Protein AF-W2SSI7-F1 (afdb_monomer_lite)

Organism: Necator americanus (NCBI:txid51031)

Structure (mmCIF, N/CA/C/O backbone):
data_AF-W2SSI7-F1
#
_entry.id   AF-W2SSI7-F1
#
loop_
_atom_site.group_PDB
_atom_site.id
_atom_site.type_symbol
_atom_site.label_atom_id
_atom_site.label_alt_id
_atom_site.label_comp_id
_atom_site.label_asym_id
_atom_site.label_entity_id
_atom_site.label_seq_id
_atom_site.pdbx_PDB_ins_code
_atom_site.Cartn_x
_atom_site.Cartn_y
_atom_site.Cartn_z
_atom_site.occupancy
_atom_site.B_iso_or_equiv
_atom_site.auth_seq_id
_atom_site.auth_comp_id
_atom_site.auth_asym_id
_atom_site.auth_atom_id
_atom_site.pdbx_PDB_model_num
ATOM 1 N N . MET A 1 1 ? -31.016 41.562 23.787 1.00 38.06 1 MET A N 1
ATOM 2 C CA . MET A 1 1 ? -29.545 41.643 23.675 1.00 38.06 1 MET A CA 1
ATOM 3 C C . MET A 1 1 ? -29.120 40.517 22.747 1.00 38.06 1 MET A C 1
ATOM 5 O O . MET A 1 1 ? -29.091 39.372 23.168 1.00 38.06 1 MET A O 1
ATOM 9 N N . ALA A 1 2 ? -28.983 40.813 21.453 1.00 40.88 2 ALA A N 1
ATOM 10 C CA . ALA A 1 2 ? -28.640 39.816 20.441 1.00 40.88 2 ALA A CA 1
ATOM 11 C C . ALA A 1 2 ? -27.138 39.521 20.522 1.00 40.88 2 ALA A C 1
ATOM 13 O O . ALA A 1 2 ? -26.339 40.454 20.537 1.00 40.88 2 ALA A O 1
ATOM 14 N N . HIS A 1 3 ? -26.779 38.242 20.627 1.00 42.47 3 HIS A N 1
ATOM 15 C CA . HIS A 1 3 ? -25.401 37.769 20.728 1.00 42.47 3 HIS A CA 1
ATOM 16 C C . HIS A 1 3 ? -24.667 37.983 19.387 1.00 42.47 3 HIS A C 1
ATOM 18 O O . HIS A 1 3 ? -25.032 37.337 18.405 1.00 42.47 3 HIS A O 1
ATOM 24 N N . PRO A 1 4 ? -23.629 38.839 19.315 1.00 53.88 4 PRO A N 1
ATOM 25 C CA . PRO A 1 4 ? -22.938 39.152 18.061 1.00 53.88 4 PRO A CA 1
ATOM 26 C C . PRO A 1 4 ? -21.870 38.121 17.636 1.00 53.88 4 PRO A C 1
ATOM 28 O O . PRO A 1 4 ? -21.264 38.283 16.583 1.00 53.88 4 PRO A O 1
ATOM 31 N N . ASN A 1 5 ? -21.652 37.046 18.406 1.00 55.41 5 ASN A N 1
ATOM 32 C CA . ASN A 1 5 ? -20.571 36.073 18.157 1.00 55.41 5 ASN A CA 1
ATOM 33 C C . ASN A 1 5 ? -20.965 34.838 17.327 1.00 55.41 5 ASN A C 1
ATOM 35 O O . ASN A 1 5 ? -20.081 34.126 16.860 1.00 55.41 5 ASN A O 1
ATOM 39 N N . CYS A 1 6 ? -22.257 34.590 17.084 1.00 44.03 6 CYS A N 1
ATOM 40 C CA . CYS A 1 6 ? -22.685 33.360 16.402 1.00 44.03 6 CYS A CA 1
ATOM 41 C C . CYS A 1 6 ? -22.290 33.334 14.906 1.00 44.03 6 CYS A C 1
ATOM 43 O O . CYS A 1 6 ? -21.996 32.274 14.362 1.00 44.03 6 CYS A O 1
ATOM 45 N N . SER A 1 7 ? -22.191 34.493 14.239 1.00 52.03 7 SER A N 1
ATOM 46 C CA . SER A 1 7 ? -21.778 34.560 12.824 1.00 52.03 7 SER A CA 1
ATOM 47 C C . SER A 1 7 ? -20.281 34.299 12.603 1.00 52.03 7 SER A C 1
ATOM 49 O O . SER A 1 7 ? -19.912 33.700 11.593 1.00 52.03 7 SER A O 1
ATOM 51 N N . TYR A 1 8 ? -19.420 34.717 13.539 1.00 53.38 8 TYR A N 1
ATOM 52 C CA . TYR A 1 8 ? -17.964 34.533 13.440 1.00 53.38 8 TYR A CA 1
ATOM 53 C C . TYR A 1 8 ? -17.536 33.095 13.773 1.00 53.38 8 TYR A C 1
ATOM 55 O O . TYR A 1 8 ? -16.638 32.561 13.124 1.00 53.38 8 TYR A O 1
ATOM 63 N N . GLU A 1 9 ? -18.213 32.433 14.717 1.00 54.25 9 GLU A N 1
ATOM 64 C CA . GLU A 1 9 ? -17.987 31.009 15.008 1.00 54.25 9 GLU A CA 1
ATOM 65 C C . GLU A 1 9 ? -18.343 30.114 13.814 1.00 54.25 9 GLU A C 1
ATOM 67 O O . GLU A 1 9 ? -17.575 29.212 13.480 1.00 54.25 9 GLU A O 1
ATOM 72 N N . ILE A 1 10 ? -19.446 30.397 13.108 1.00 54.62 10 ILE A N 1
ATOM 73 C CA . ILE A 1 10 ? -19.838 29.627 11.915 1.00 54.62 10 ILE A CA 1
ATOM 74 C C . ILE A 1 10 ? -18.830 29.819 10.769 1.00 54.62 10 ILE A C 1
ATOM 76 O O . ILE A 1 10 ? -18.483 28.849 10.094 1.00 54.62 10 ILE A O 1
ATOM 80 N N . GLN A 1 11 ? -18.302 31.033 10.565 1.00 57.38 11 GLN A N 1
ATOM 81 C CA . GLN A 1 11 ? -17.261 31.283 9.557 1.00 57.38 11 GLN A CA 1
ATOM 82 C C . GLN A 1 11 ? -15.913 30.629 9.906 1.00 57.38 11 GLN A C 1
ATOM 84 O O . GLN A 1 11 ? -15.268 30.093 9.006 1.00 57.38 11 GLN A O 1
ATOM 89 N N . SER A 1 12 ? -15.505 30.598 11.182 1.00 59.91 12 SER A N 1
ATOM 90 C CA . SER A 1 12 ? -14.288 29.885 11.607 1.00 59.91 12 SER A CA 1
ATOM 91 C C . SER A 1 12 ? -14.429 28.377 11.408 1.00 59.91 12 SER A C 1
ATOM 93 O O . SER A 1 12 ? -13.582 27.772 10.762 1.00 59.91 12 SER A O 1
ATOM 95 N N . GLN A 1 13 ? -15.540 27.773 11.847 1.00 61.94 13 GLN A N 1
ATOM 96 C CA . GLN A 1 13 ? -15.782 26.335 11.666 1.00 61.94 13 GLN A CA 1
ATOM 97 C C . GLN A 1 13 ? -15.833 25.930 10.184 1.00 61.94 13 GLN A C 1
ATOM 99 O O . GLN A 1 13 ? -15.364 24.849 9.813 1.00 61.94 13 GLN A O 1
ATOM 104 N N . HIS A 1 14 ? -16.374 26.800 9.324 1.00 65.56 14 HIS A N 1
ATOM 105 C CA . HIS A 1 14 ? -16.415 26.586 7.879 1.00 65.56 14 HIS A CA 1
ATOM 106 C C . HIS A 1 14 ? -15.018 26.664 7.243 1.00 65.56 14 HIS A C 1
ATOM 108 O O . HIS A 1 14 ? -14.639 25.768 6.485 1.00 65.56 14 HIS A O 1
ATOM 114 N N . CYS A 1 15 ? -14.214 27.669 7.602 1.00 61.41 15 CYS A N 1
ATOM 115 C CA . CYS A 1 15 ? -12.829 27.794 7.143 1.00 61.41 15 CYS A CA 1
ATOM 116 C C . CYS A 1 15 ? -11.933 26.662 7.666 1.00 61.41 15 CYS A C 1
ATOM 118 O O . CYS A 1 15 ? -11.143 26.125 6.895 1.00 61.41 15 CYS A O 1
ATOM 120 N N . ASP A 1 16 ? -12.108 26.222 8.913 1.00 63.12 16 ASP A N 1
ATOM 121 C CA . ASP A 1 16 ? -11.370 25.092 9.490 1.00 63.12 16 ASP A CA 1
ATOM 122 C C . ASP A 1 16 ? -11.720 23.770 8.789 1.00 63.12 16 ASP A C 1
ATOM 124 O O . ASP A 1 16 ? -10.883 22.876 8.657 1.00 63.12 16 ASP A O 1
ATOM 128 N N . SER A 1 17 ? -12.965 23.620 8.323 1.00 62.69 17 SER A N 1
ATOM 129 C CA . SER A 1 17 ? -13.396 22.463 7.531 1.00 62.69 17 SER A CA 1
ATOM 130 C C . SER A 1 17 ? -12.806 22.472 6.119 1.00 62.69 17 SER A C 1
ATOM 132 O O . SER A 1 17 ? -12.393 21.423 5.622 1.00 62.69 17 SER A O 1
ATOM 134 N N . ILE A 1 18 ? -12.738 23.643 5.481 1.00 65.75 18 ILE A N 1
ATOM 135 C CA . ILE A 1 18 ? -12.124 23.813 4.157 1.00 65.75 18 ILE A CA 1
ATOM 136 C C . ILE A 1 18 ? -10.605 23.623 4.244 1.00 65.75 18 ILE A C 1
ATOM 138 O O . ILE A 1 18 ? -10.031 22.899 3.435 1.00 65.75 18 ILE A O 1
ATOM 142 N N . GLN A 1 19 ? -9.947 24.190 5.259 1.00 60.59 19 GLN A N 1
ATOM 143 C CA . GLN A 1 19 ? -8.513 24.004 5.483 1.00 60.59 19 GLN A CA 1
ATOM 144 C C . GLN A 1 19 ? -8.158 22.547 5.781 1.00 60.59 19 GLN A C 1
ATOM 146 O O . GLN A 1 19 ? -7.133 22.075 5.298 1.00 60.59 19 GLN A O 1
ATOM 151 N N . ARG A 1 20 ? -9.006 21.806 6.509 1.00 58.06 20 ARG A N 1
ATOM 152 C CA . ARG A 1 20 ? -8.830 20.355 6.679 1.00 58.06 20 ARG A CA 1
ATOM 153 C C . ARG A 1 20 ? -8.904 19.613 5.344 1.00 58.06 20 ARG A C 1
ATOM 155 O O . ARG A 1 20 ? -8.001 18.840 5.067 1.00 58.06 20 ARG A O 1
ATOM 162 N N . HIS A 1 21 ? -9.886 19.915 4.493 1.00 57.75 21 HIS A N 1
ATOM 163 C CA . HIS A 1 21 ? -10.004 19.316 3.153 1.00 57.75 21 HIS A CA 1
ATOM 164 C C . HIS A 1 21 ? -8.843 19.663 2.206 1.00 57.75 21 HIS A C 1
ATOM 166 O O . HIS A 1 21 ? -8.511 18.879 1.323 1.00 57.75 21 HIS A O 1
ATOM 172 N N . MET A 1 22 ? -8.225 20.837 2.360 1.00 58.19 22 MET A N 1
ATOM 173 C CA . MET A 1 22 ? -7.044 21.214 1.573 1.00 58.19 22 MET A CA 1
AT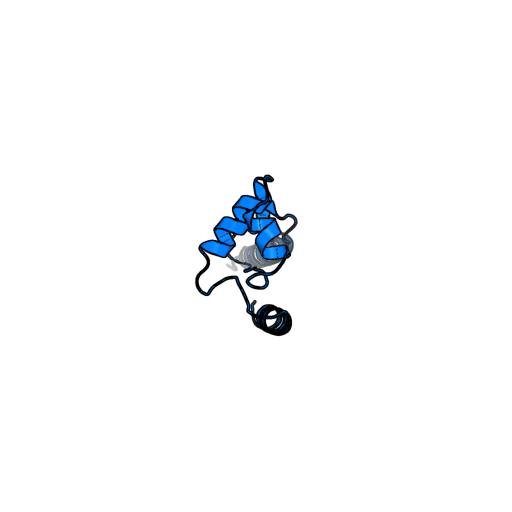OM 174 C C . MET A 1 22 ? -5.738 20.639 2.147 1.00 58.19 22 MET A C 1
ATOM 176 O O . MET A 1 22 ? -4.779 20.489 1.400 1.00 58.19 22 MET A O 1
ATOM 180 N N . ARG A 1 23 ? -5.691 20.304 3.447 1.00 52.81 23 ARG A N 1
ATOM 181 C CA . ARG A 1 23 ? -4.540 19.664 4.116 1.00 52.81 23 ARG A CA 1
ATOM 182 C C . ARG A 1 23 ? -4.539 18.136 4.046 1.00 52.81 23 ARG A C 1
ATOM 184 O O . ARG A 1 23 ? -3.529 17.548 4.395 1.00 52.81 23 ARG A O 1
ATOM 191 N N . THR A 1 24 ? -5.626 17.498 3.617 1.00 55.84 24 THR A N 1
ATOM 192 C CA . THR A 1 24 ? -5.702 16.039 3.397 1.00 55.84 24 THR A CA 1
ATOM 193 C C . THR A 1 24 ? -5.149 15.604 2.035 1.00 55.84 24 THR A C 1
ATOM 195 O O . THR A 1 24 ? -5.379 14.469 1.616 1.00 55.84 24 THR A O 1
ATOM 198 N N . GLN A 1 25 ? -4.457 16.497 1.322 1.00 67.00 25 GLN A N 1
ATOM 199 C CA . GLN A 1 25 ? -3.687 16.147 0.131 1.00 67.00 25 GLN A CA 1
ATOM 200 C C . GLN A 1 25 ? -2.515 15.274 0.585 1.00 67.00 25 GLN A C 1
ATOM 202 O O . GLN A 1 25 ? -1.636 15.746 1.295 1.00 67.00 25 GLN A O 1
ATOM 207 N N . LEU A 1 26 ? -2.525 13.996 0.207 1.00 69.81 26 LEU A N 1
ATOM 208 C CA . LEU A 1 26 ? -1.356 13.138 0.367 1.00 69.81 26 LEU A CA 1
ATOM 209 C C . LEU A 1 26 ? -0.248 13.659 -0.553 1.00 69.81 26 LEU A C 1
ATOM 211 O O . LEU A 1 26 ? -0.270 13.386 -1.753 1.00 69.81 26 LEU A O 1
ATOM 215 N N . ASP A 1 27 ? 0.725 14.375 0.003 1.00 78.31 27 ASP A N 1
ATOM 216 C CA . ASP A 1 27 ? 1.799 14.985 -0.792 1.00 78.31 27 ASP A CA 1
ATOM 217 C C . ASP A 1 27 ? 3.018 14.059 -0.931 1.00 78.31 27 ASP A C 1
ATOM 219 O O . ASP A 1 27 ? 3.912 14.301 -1.748 1.00 78.31 27 ASP A O 1
ATOM 223 N N . SER A 1 28 ? 3.089 12.972 -0.149 1.00 87.56 28 SER A N 1
ATOM 224 C CA . SER A 1 28 ? 4.234 12.057 -0.188 1.00 87.56 28 SER A CA 1
ATOM 225 C C . SER A 1 28 ? 3.935 10.616 0.238 1.00 87.56 28 SER A C 1
ATOM 227 O O . SER A 1 28 ? 2.992 10.314 0.968 1.00 87.56 28 SER A O 1
ATOM 229 N N . PHE A 1 29 ? 4.825 9.702 -0.163 1.00 88.62 29 PHE A N 1
ATOM 230 C CA . PHE A 1 29 ? 4.818 8.310 0.301 1.00 88.62 29 PHE A CA 1
ATOM 231 C C . PHE A 1 29 ? 5.107 8.164 1.798 1.00 88.62 29 PHE A C 1
ATOM 233 O O . PHE A 1 29 ? 4.706 7.177 2.409 1.00 88.62 29 PHE A O 1
ATOM 240 N N . GLU A 1 30 ? 5.824 9.120 2.385 1.00 89.62 30 GLU A N 1
ATOM 241 C CA . GLU A 1 30 ? 6.084 9.128 3.821 1.00 89.62 30 GLU A CA 1
ATOM 242 C C . GLU A 1 30 ? 4.806 9.421 4.599 1.00 89.62 30 GLU A C 1
ATOM 244 O O . GLU A 1 30 ? 4.488 8.713 5.551 1.00 89.62 30 GLU A O 1
ATOM 249 N N . GLU A 1 31 ? 4.028 10.394 4.135 1.00 89.19 31 GLU A N 1
ATOM 250 C CA . GLU A 1 31 ? 2.712 10.683 4.687 1.00 89.19 31 GLU A CA 1
ATOM 251 C C . GLU A 1 31 ? 1.766 9.492 4.527 1.00 89.19 31 GLU A C 1
ATOM 253 O O . GLU A 1 31 ? 1.160 9.069 5.509 1.00 89.19 31 GLU A O 1
ATOM 258 N N . LEU A 1 32 ? 1.736 8.871 3.340 1.00 89.38 32 LEU A N 1
ATOM 259 C CA . LEU A 1 32 ? 0.965 7.652 3.074 1.00 89.38 32 LEU A CA 1
ATOM 260 C C . LEU A 1 32 ? 1.295 6.516 4.058 1.00 89.38 32 LEU A C 1
ATOM 262 O O . LEU A 1 32 ? 0.392 5.818 4.507 1.00 89.38 32 LEU A O 1
ATOM 266 N N . GLY A 1 33 ? 2.570 6.332 4.407 1.00 88.31 33 GLY A N 1
ATOM 267 C CA . GLY A 1 33 ? 2.995 5.301 5.356 1.00 88.31 33 GLY A CA 1
ATOM 268 C C . GLY A 1 33 ? 2.693 5.619 6.822 1.00 88.31 33 GLY A C 1
ATOM 269 O O . GLY A 1 33 ? 2.6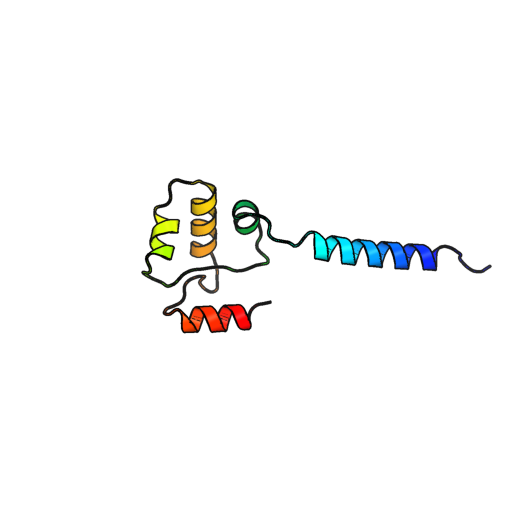19 4.695 7.628 1.00 88.31 33 GLY A O 1
ATOM 270 N N . ASN A 1 34 ? 2.519 6.897 7.168 1.00 87.25 34 ASN A N 1
ATOM 271 C CA . ASN A 1 34 ? 2.293 7.352 8.543 1.00 87.25 34 ASN A CA 1
ATOM 272 C C . ASN A 1 34 ? 0.803 7.541 8.893 1.00 87.25 34 ASN A C 1
ATOM 274 O O . ASN A 1 34 ? 0.478 7.772 10.057 1.00 87.25 34 ASN A O 1
ATOM 278 N N . GLN A 1 35 ? -0.099 7.457 7.915 1.00 85.88 35 GLN A N 1
ATOM 279 C CA . GLN A 1 35 ? -1.547 7.561 8.113 1.00 85.88 35 GLN A CA 1
ATOM 280 C C . GLN A 1 35 ? -2.238 6.186 8.075 1.00 85.88 35 GLN A C 1
ATOM 282 O O . GLN A 1 35 ? -1.640 5.180 7.695 1.00 85.88 35 GLN A O 1
ATOM 287 N N . SER A 1 36 ? -3.515 6.139 8.479 1.00 83.69 36 SER A N 1
ATOM 288 C CA . SER A 1 36 ? -4.363 4.937 8.341 1.00 83.69 36 SER A CA 1
ATOM 289 C C . SER A 1 36 ? -5.709 5.149 7.625 1.00 83.69 36 SER A C 1
ATOM 291 O O . SER A 1 36 ? -6.471 4.188 7.473 1.00 83.69 36 SER A O 1
ATOM 293 N N . GLU A 1 37 ? -5.993 6.378 7.200 1.00 84.69 37 GLU A N 1
ATOM 294 C CA . GLU A 1 37 ? -7.182 6.804 6.462 1.00 84.69 37 GLU A CA 1
ATOM 295 C C . GLU A 1 37 ? -7.224 6.204 5.049 1.00 84.69 37 GLU A C 1
ATOM 297 O O . GLU A 1 37 ? -8.125 5.420 4.759 1.00 84.69 37 GLU A O 1
ATOM 302 N N . TYR A 1 38 ? -6.219 6.457 4.202 1.00 86.75 38 TYR A N 1
ATOM 303 C CA . TYR A 1 38 ? -6.212 5.941 2.830 1.00 86.75 38 TYR A CA 1
ATOM 304 C C . TYR A 1 38 ? -5.540 4.580 2.758 1.00 86.75 38 TYR A C 1
ATOM 306 O O . TYR A 1 38 ? -4.349 4.445 3.062 1.00 86.75 38 TYR A O 1
ATOM 314 N N . LYS A 1 39 ? -6.287 3.572 2.306 1.00 89.31 39 LYS A N 1
ATOM 315 C CA . LYS A 1 39 ? -5.743 2.233 2.085 1.00 89.31 39 LYS A CA 1
ATOM 316 C C . LYS A 1 39 ? -5.023 2.156 0.752 1.00 89.31 39 LYS A C 1
ATOM 318 O O . LYS A 1 39 ? -5.374 2.795 -0.236 1.00 89.31 39 LYS A O 1
ATOM 323 N N . PHE A 1 40 ? -4.021 1.294 0.711 1.00 92.44 40 PHE A N 1
ATOM 324 C CA . PHE A 1 40 ? -3.229 1.038 -0.481 1.00 92.44 40 PHE A CA 1
ATOM 325 C C . PHE A 1 40 ? -2.777 -0.419 -0.494 1.00 92.44 40 PHE A C 1
ATOM 327 O O . PHE A 1 40 ? -2.946 -1.160 0.472 1.00 92.44 40 PHE A O 1
ATOM 334 N N . GLY A 1 41 ? -2.251 -0.872 -1.627 1.00 94.81 41 GLY A N 1
ATOM 335 C CA . GLY A 1 41 ? -1.802 -2.247 -1.765 1.00 94.81 41 GLY A CA 1
ATOM 336 C C . GLY A 1 41 ? -1.297 -2.572 -3.157 1.00 94.81 41 GLY A C 1
ATOM 337 O O . GLY A 1 41 ? -1.105 -1.683 -3.984 1.00 94.81 41 GLY A O 1
ATOM 338 N N . ALA A 1 42 ? -1.070 -3.856 -3.407 1.00 97.00 42 ALA A N 1
ATOM 339 C CA . ALA A 1 42 ? -0.498 -4.346 -4.654 1.00 97.00 42 ALA A CA 1
ATOM 340 C C . 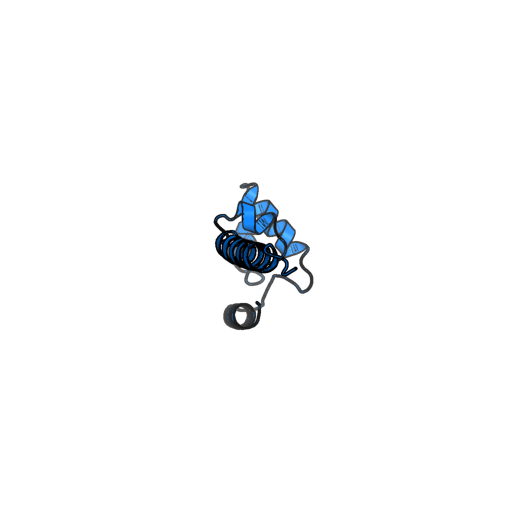ALA A 1 42 ? -1.118 -5.685 -5.066 1.00 97.00 42 ALA A C 1
ATOM 342 O O . ALA A 1 42 ? -1.771 -6.362 -4.271 1.00 97.00 42 ALA A O 1
ATOM 343 N N . VAL A 1 43 ? -0.877 -6.094 -6.310 1.00 97.44 43 VAL A N 1
ATOM 344 C CA . VAL A 1 43 ? -1.219 -7.446 -6.762 1.00 97.44 43 VAL A CA 1
ATOM 345 C C . VAL A 1 43 ? -0.336 -8.468 -6.048 1.00 97.44 43 VAL A C 1
ATOM 347 O O . VAL A 1 43 ? 0.891 -8.327 -6.008 1.00 97.44 43 VAL A O 1
ATOM 350 N N . PHE A 1 44 ? -0.961 -9.500 -5.490 1.00 96.62 44 PHE A N 1
ATOM 351 C CA . PHE A 1 44 ? -0.285 -10.595 -4.811 1.00 96.62 44 PHE A CA 1
ATOM 352 C C . PHE A 1 44 ? 0.649 -11.334 -5.777 1.00 96.62 44 PHE A C 1
ATOM 354 O O . PHE A 1 44 ? 0.258 -11.704 -6.879 1.00 96.62 44 PHE A O 1
ATOM 361 N N . GLY A 1 45 ? 1.906 -11.526 -5.378 1.00 95.62 45 GLY A N 1
ATOM 362 C CA . GLY A 1 45 ? 2.934 -12.132 -6.235 1.00 95.62 45 GLY A CA 1
ATOM 363 C C . GLY A 1 45 ? 3.455 -11.226 -7.361 1.00 95.62 45 GLY A C 1
ATOM 364 O O . GLY A 1 45 ? 4.344 -11.639 -8.102 1.00 95.62 45 GLY A O 1
ATOM 365 N N . GLY A 1 46 ? 2.947 -9.996 -7.490 1.00 95.62 46 GLY A N 1
ATOM 366 C CA . GLY A 1 46 ? 3.372 -9.049 -8.519 1.00 95.62 46 GLY A CA 1
ATOM 367 C C . GLY A 1 46 ? 4.741 -8.412 -8.247 1.00 95.62 46 GLY A C 1
ATOM 368 O O . GLY A 1 46 ? 5.236 -8.380 -7.117 1.00 95.62 46 GLY A O 1
ATOM 369 N N . SER A 1 47 ? 5.340 -7.825 -9.286 1.00 96.69 47 SER A N 1
ATOM 370 C CA . SER A 1 47 ? 6.623 -7.109 -9.184 1.00 96.69 47 SER A CA 1
ATOM 371 C C . SER A 1 47 ? 6.560 -5.931 -8.211 1.00 96.69 47 SER A C 1
ATOM 373 O O . SER A 1 47 ? 7.493 -5.733 -7.440 1.00 96.69 47 SER A O 1
ATOM 375 N N . THR A 1 48 ? 5.446 -5.197 -8.176 1.00 96.06 48 THR A N 1
ATOM 376 C CA . THR A 1 48 ? 5.222 -4.085 -7.242 1.00 96.06 48 THR A CA 1
ATOM 377 C C . THR A 1 48 ? 5.203 -4.550 -5.785 1.00 96.06 48 THR A C 1
ATOM 379 O O . THR A 1 48 ? 5.803 -3.909 -4.928 1.00 96.06 48 THR A O 1
ATOM 382 N N . MET A 1 49 ? 4.585 -5.700 -5.494 1.00 96.94 49 MET A N 1
ATOM 383 C CA . MET A 1 49 ? 4.613 -6.294 -4.153 1.00 96.94 49 MET A CA 1
ATOM 384 C C . MET A 1 49 ? 6.050 -6.632 -3.741 1.00 96.94 49 MET A C 1
ATOM 386 O O . MET A 1 49 ? 6.487 -6.283 -2.646 1.00 96.94 49 MET A O 1
ATOM 390 N N . HIS A 1 50 ? 6.804 -7.283 -4.631 1.00 97.50 50 HIS A N 1
ATOM 391 C CA . HIS A 1 50 ? 8.207 -7.613 -4.383 1.00 97.50 50 HIS A CA 1
ATOM 392 C C . HIS A 1 50 ? 9.097 -6.377 -4.255 1.00 97.50 50 HIS A C 1
ATOM 394 O O . HIS A 1 50 ? 9.993 -6.374 -3.417 1.00 97.50 50 HIS A O 1
ATOM 400 N N . PHE A 1 51 ? 8.837 -5.323 -5.028 1.00 97.00 51 PHE A N 1
ATOM 401 C CA . PHE A 1 51 ? 9.551 -4.058 -4.911 1.00 97.00 51 PHE A CA 1
ATOM 402 C C . PHE A 1 51 ? 9.453 -3.510 -3.487 1.00 97.00 51 PHE A C 1
ATOM 404 O O . PHE A 1 51 ? 10.482 -3.254 -2.872 1.00 97.00 51 PHE A O 1
ATOM 411 N N . PHE A 1 52 ? 8.243 -3.406 -2.932 1.00 96.56 52 PHE A N 1
ATOM 412 C CA . PHE A 1 52 ? 8.062 -2.926 -1.561 1.00 96.56 52 PHE A CA 1
ATOM 413 C C . PHE A 1 52 ? 8.670 -3.886 -0.532 1.00 96.56 52 PHE A C 1
ATOM 415 O O . PHE A 1 52 ? 9.392 -3.445 0.358 1.00 96.56 52 PHE A O 1
ATOM 422 N N . LYS A 1 53 ? 8.470 -5.199 -0.705 1.00 97.06 53 LYS A N 1
ATOM 423 C CA . LYS A 1 53 ? 9.021 -6.237 0.181 1.00 97.06 53 LYS A CA 1
ATOM 424 C C . LYS A 1 53 ? 10.550 -6.228 0.268 1.00 97.06 53 LYS A C 1
ATOM 426 O O . LYS A 1 53 ? 11.098 -6.495 1.333 1.00 97.06 53 LYS A O 1
ATOM 431 N N . TYR A 1 54 ? 11.237 -5.979 -0.845 1.00 97.44 54 TYR A N 1
ATOM 432 C CA . TYR A 1 54 ? 12.702 -6.020 -0.932 1.00 97.44 54 TYR A CA 1
ATOM 433 C C . TYR A 1 54 ? 13.348 -4.631 -1.002 1.00 97.44 54 TYR A C 1
ATOM 435 O O . TYR A 1 54 ? 14.566 -4.528 -1.176 1.00 97.44 54 TYR A O 1
ATOM 443 N N . SER A 1 55 ? 12.560 -3.562 -0.870 1.00 96.94 55 SER A N 1
ATOM 444 C CA . SER A 1 55 ? 13.082 -2.202 -0.882 1.00 96.94 55 SER A CA 1
ATOM 445 C C . SER A 1 55 ? 14.003 -1.964 0.313 1.00 96.94 55 SER A C 1
ATOM 447 O O . SER A 1 55 ? 13.715 -2.359 1.440 1.00 96.94 55 SER A O 1
ATOM 449 N N . ARG A 1 56 ? 15.112 -1.262 0.062 1.00 96.50 56 ARG A N 1
ATOM 450 C CA . ARG A 1 56 ? 16.042 -0.787 1.100 1.00 96.50 56 ARG A CA 1
ATOM 451 C C . ARG A 1 56 ? 15.782 0.662 1.516 1.00 96.50 56 ARG A C 1
ATOM 453 O O . ARG A 1 56 ? 16.455 1.167 2.406 1.00 96.50 56 ARG A O 1
ATOM 460 N N . ILE A 1 57 ? 14.843 1.338 0.853 1.00 96.00 57 ILE A N 1
ATOM 461 C CA . ILE A 1 57 ? 14.440 2.707 1.181 1.00 96.00 57 ILE A CA 1
ATOM 462 C C . ILE A 1 57 ? 13.406 2.631 2.302 1.00 96.00 57 ILE A C 1
ATOM 464 O O . ILE A 1 57 ? 12.362 1.998 2.136 1.00 96.00 57 ILE A O 1
ATOM 468 N N . GLU A 1 58 ? 13.692 3.300 3.418 1.00 94.06 58 GLU A N 1
ATOM 469 C CA . GLU A 1 58 ? 12.897 3.236 4.649 1.00 94.06 58 GLU A CA 1
ATOM 470 C C . GLU A 1 58 ? 11.415 3.548 4.424 1.00 94.06 58 GLU A C 1
ATOM 472 O O . GLU A 1 58 ? 10.544 2.807 4.874 1.00 94.06 58 GLU A O 1
ATOM 477 N N . THR A 1 59 ? 11.122 4.594 3.652 1.00 94.50 59 THR A N 1
ATOM 478 C CA . THR A 1 59 ? 9.754 4.994 3.304 1.00 94.50 59 THR A CA 1
ATOM 479 C C . THR A 1 59 ? 8.962 3.846 2.674 1.00 94.50 59 THR A C 1
ATOM 481 O O . THR A 1 59 ? 7.821 3.591 3.041 1.00 94.50 59 THR A O 1
ATOM 484 N N . PHE A 1 60 ? 9.576 3.095 1.760 1.00 95.50 60 PHE A N 1
ATOM 485 C CA . PHE A 1 60 ? 8.922 1.980 1.071 1.00 95.50 60 PHE A CA 1
ATOM 486 C C . PHE A 1 60 ? 8.841 0.717 1.932 1.00 95.50 60 PHE A C 1
ATOM 488 O O . PHE A 1 60 ? 7.887 -0.048 1.793 1.00 95.50 60 PHE A O 1
ATOM 495 N N . ARG A 1 61 ? 9.796 0.518 2.847 1.00 95.75 61 ARG A N 1
ATOM 496 C CA . ARG A 1 61 ? 9.737 -0.555 3.846 1.00 95.75 61 ARG A CA 1
ATOM 497 C C . ARG A 1 61 ? 8.563 -0.350 4.806 1.00 95.75 61 ARG A C 1
ATOM 499 O O . ARG A 1 61 ? 7.824 -1.296 5.056 1.00 95.75 61 ARG A O 1
ATOM 506 N N . LYS A 1 62 ? 8.328 0.884 5.261 1.00 94.75 62 LYS A N 1
ATOM 507 C CA . LYS A 1 62 ? 7.144 1.225 6.066 1.00 94.75 62 LYS A CA 1
ATOM 508 C C . LYS A 1 62 ? 5.844 0.934 5.320 1.00 94.75 62 LYS A C 1
ATOM 510 O O . LYS A 1 62 ? 4.959 0.296 5.874 1.00 94.75 62 LYS A O 1
ATOM 515 N N . LEU A 1 63 ? 5.747 1.317 4.043 1.00 95.62 63 LEU A N 1
ATOM 516 C CA . LEU A 1 63 ? 4.578 0.975 3.221 1.00 95.62 63 LEU A CA 1
ATOM 517 C C . LEU A 1 63 ? 4.361 -0.542 3.137 1.00 95.62 63 LEU A C 1
ATOM 519 O O . LEU A 1 63 ? 3.225 -0.999 3.241 1.00 95.62 63 LEU A O 1
ATOM 523 N N . TRP A 1 64 ? 5.431 -1.327 2.982 1.00 96.25 64 TRP A N 1
ATOM 524 C CA . TRP A 1 64 ? 5.341 -2.788 3.006 1.00 96.25 64 TRP A CA 1
ATOM 525 C C . TRP A 1 64 ? 4.805 -3.322 4.339 1.00 96.25 64 TRP A C 1
ATOM 527 O O . TRP A 1 64 ? 3.916 -4.171 4.343 1.00 96.25 64 TRP A O 1
ATOM 537 N N . GLU A 1 65 ? 5.318 -2.822 5.463 1.00 94.50 65 GLU A N 1
ATOM 538 C CA . GLU A 1 65 ? 4.864 -3.214 6.801 1.00 94.50 65 GLU A CA 1
ATOM 539 C C . GLU A 1 65 ? 3.385 -2.879 7.012 1.00 94.50 65 GLU A C 1
ATOM 541 O O . GLU A 1 65 ? 2.625 -3.723 7.491 1.00 94.50 65 GLU A O 1
ATOM 546 N N . THR A 1 66 ? 2.946 -1.697 6.573 1.00 94.19 66 THR A N 1
ATOM 547 C CA . THR A 1 66 ? 1.530 -1.314 6.592 1.00 94.19 66 THR A CA 1
ATOM 548 C C . THR A 1 66 ? 0.687 -2.267 5.744 1.00 94.19 66 THR A C 1
ATOM 550 O O . THR A 1 66 ? -0.319 -2.774 6.234 1.00 94.19 66 THR A O 1
ATOM 553 N N . MET A 1 67 ? 1.109 -2.592 4.513 1.00 95.00 67 MET A N 1
ATOM 554 C CA . MET A 1 67 ? 0.393 -3.549 3.654 1.00 95.00 67 MET A CA 1
ATOM 555 C C . MET A 1 67 ? 0.305 -4.948 4.282 1.00 95.00 67 MET A C 1
ATOM 557 O O . MET A 1 67 ? -0.737 -5.597 4.195 1.00 95.00 67 MET A O 1
ATOM 561 N N . GLN A 1 68 ? 1.391 -5.425 4.900 1.00 94.19 68 GLN A N 1
ATOM 562 C CA . GLN A 1 68 ? 1.462 -6.756 5.506 1.00 94.19 68 GLN A CA 1
ATOM 563 C C . GLN A 1 68 ? 0.547 -6.885 6.728 1.00 94.19 68 GLN A C 1
ATOM 565 O O . GLN A 1 68 ? -0.062 -7.936 6.923 1.00 94.19 68 GLN A O 1
ATOM 570 N N . ASN A 1 69 ? 0.433 -5.820 7.521 1.00 93.12 69 ASN A N 1
ATOM 571 C CA . ASN A 1 69 ? -0.374 -5.800 8.739 1.00 93.12 69 ASN A CA 1
ATOM 572 C C . ASN A 1 69 ? -1.837 -5.384 8.496 1.00 93.12 69 ASN A C 1
ATOM 574 O O . ASN A 1 69 ? -2.651 -5.411 9.421 1.00 93.12 69 ASN A O 1
ATOM 578 N N . GLN A 1 70 ? -2.199 -4.999 7.268 1.00 91.31 70 GLN A N 1
ATOM 579 C CA . GLN A 1 70 ? -3.543 -4.524 6.952 1.00 91.31 70 GLN A CA 1
ATOM 580 C C . GLN A 1 70 ? -4.576 -5.662 6.976 1.00 91.31 70 GLN A C 1
ATOM 582 O O . GLN A 1 70 ? -4.429 -6.673 6.287 1.00 91.31 70 GLN A O 1
ATOM 587 N N . THR A 1 71 ? -5.666 -5.458 7.722 1.00 89.62 71 THR A N 1
ATOM 588 C CA . THR A 1 71 ? -6.858 -6.321 7.714 1.00 89.62 71 THR A CA 1
ATOM 589 C C . THR A 1 71 ? -8.090 -5.477 7.364 1.00 89.62 71 THR A C 1
ATOM 591 O O . THR A 1 71 ? -8.359 -4.514 8.083 1.00 89.62 71 THR A O 1
ATOM 594 N N . PRO A 1 72 ? -8.852 -5.801 6.300 1.00 88.94 72 PRO A N 1
ATOM 595 C CA . PRO A 1 72 ? -8.637 -6.878 5.326 1.00 88.94 72 PRO A CA 1
ATOM 596 C C . PRO A 1 72 ? -7.371 -6.662 4.479 1.00 88.94 72 PRO A C 1
ATOM 598 O O . PRO A 1 72 ? -6.845 -5.552 4.403 1.00 88.94 72 PRO A O 1
ATOM 601 N N . THR A 1 73 ? -6.873 -7.741 3.865 1.00 92.81 73 THR A N 1
ATOM 602 C CA . THR A 1 73 ? -5.564 -7.736 3.194 1.00 92.81 73 THR A CA 1
ATOM 603 C C . THR A 1 73 ? -5.418 -6.603 2.176 1.00 92.81 73 THR A C 1
ATOM 605 O O . THR A 1 73 ? -6.308 -6.330 1.366 1.00 92.81 73 THR A O 1
ATOM 608 N N . ALA A 1 74 ? -4.255 -5.950 2.197 1.00 94.19 74 ALA A N 1
ATOM 609 C CA . ALA A 1 74 ? -3.893 -4.950 1.203 1.00 94.19 74 ALA A CA 1
ATOM 610 C C . ALA A 1 74 ? -3.725 -5.557 -0.200 1.00 94.19 74 ALA A C 1
ATOM 612 O O . ALA A 1 74 ? -3.852 -4.829 -1.188 1.00 94.19 74 ALA A O 1
ATOM 613 N N . PHE A 1 75 ? -3.487 -6.866 -0.313 1.00 96.69 75 PHE A N 1
ATOM 614 C CA . PHE A 1 75 ? -3.181 -7.518 -1.582 1.00 96.69 75 PHE A CA 1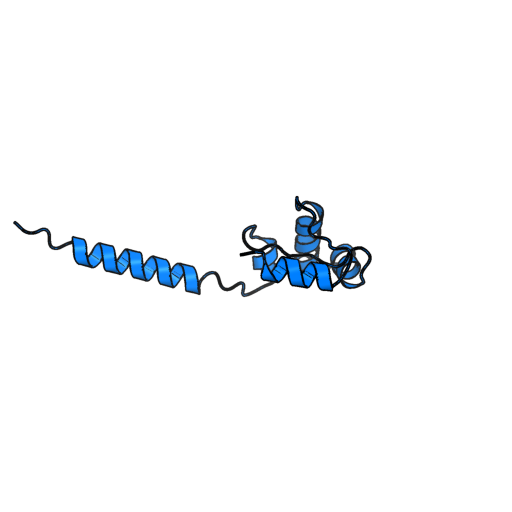
ATOM 615 C C . PHE A 1 75 ? -4.430 -8.001 -2.321 1.00 96.69 75 PHE A C 1
ATOM 617 O O . PHE A 1 75 ? -5.390 -8.475 -1.720 1.00 96.69 75 PHE A O 1
ATOM 624 N N . VAL A 1 76 ? -4.403 -7.903 -3.647 1.00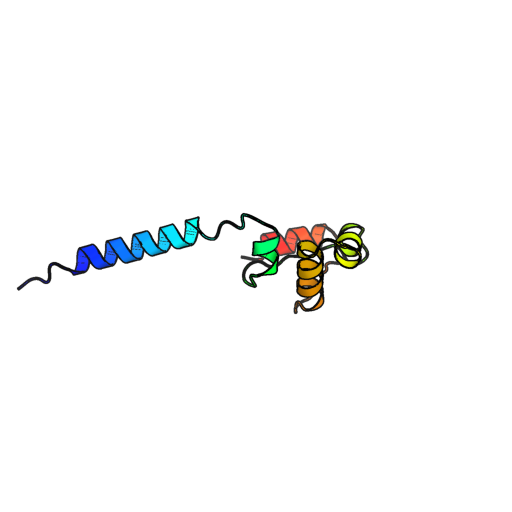 96.75 76 VAL A N 1
ATOM 625 C CA . VAL A 1 76 ? -5.475 -8.386 -4.533 1.00 96.75 76 VAL A CA 1
ATOM 626 C C . VAL A 1 76 ? -4.935 -9.432 -5.502 1.00 96.75 76 VAL A C 1
ATOM 628 O O . VAL A 1 76 ? -3.745 -9.433 -5.801 1.00 96.75 76 VAL A O 1
ATOM 631 N N . ALA A 1 77 ? -5.791 -10.318 -6.008 1.00 95.50 77 ALA A N 1
ATOM 632 C CA . ALA A 1 77 ? -5.365 -11.355 -6.950 1.00 95.50 77 ALA A CA 1
ATOM 633 C C . ALA A 1 77 ? -4.992 -10.790 -8.334 1.00 95.50 77 ALA A C 1
ATOM 635 O O . ALA A 1 77 ? -4.047 -11.259 -8.955 1.00 95.50 77 ALA A O 1
ATOM 636 N N . GLU A 1 78 ? -5.721 -9.772 -8.804 1.00 95.19 78 GLU A N 1
ATOM 637 C CA . GLU A 1 78 ? -5.613 -9.235 -10.166 1.00 95.19 78 GLU A CA 1
ATOM 638 C C . GLU A 1 78 ? -5.865 -7.721 -10.194 1.00 95.19 78 GLU A C 1
ATOM 640 O O . GLU A 1 78 ? -6.509 -7.168 -9.294 1.00 95.19 78 GLU A O 1
ATOM 645 N N . ASN A 1 79 ? -5.410 -7.057 -11.262 1.00 95.19 79 ASN A N 1
ATOM 646 C CA . ASN A 1 79 ? -5.548 -5.608 -11.447 1.00 95.19 79 ASN A CA 1
ATOM 647 C C . ASN A 1 79 ? -7.008 -5.138 -11.391 1.00 95.19 79 ASN A C 1
ATOM 649 O O . ASN A 1 79 ? -7.305 -4.175 -10.687 1.00 95.19 79 ASN A O 1
ATOM 653 N N . ASP A 1 80 ? -7.930 -5.847 -12.048 1.00 96.56 80 ASP A N 1
ATOM 654 C CA . ASP A 1 80 ? -9.353 -5.477 -12.088 1.00 96.56 80 ASP A CA 1
ATOM 655 C C . ASP A 1 80 ? -9.997 -5.479 -10.698 1.00 96.56 80 ASP A C 1
ATOM 657 O O . ASP A 1 80 ? -10.896 -4.689 -10.403 1.00 96.56 80 ASP A O 1
ATOM 661 N N . SER A 1 81 ? -9.528 -6.361 -9.812 1.00 94.25 81 SER A N 1
ATOM 662 C CA . SER A 1 81 ? -9.963 -6.375 -8.414 1.00 94.25 81 SER A CA 1
ATOM 663 C C . SER A 1 81 ? -9.436 -5.154 -7.657 1.00 94.25 81 SER A C 1
ATOM 665 O O . SER A 1 81 ? -10.167 -4.566 -6.863 1.00 94.25 81 SER A O 1
ATOM 667 N N . GLY A 1 82 ? -8.201 -4.731 -7.945 1.00 93.81 82 GLY A N 1
ATOM 668 C CA . GLY A 1 82 ? -7.621 -3.495 -7.416 1.00 93.81 82 GLY A CA 1
ATOM 669 C C . GLY A 1 82 ? -8.374 -2.244 -7.871 1.00 93.81 82 GLY A C 1
ATOM 670 O O . GLY A 1 82 ? -8.693 -1.398 -7.039 1.00 93.81 82 GLY A O 1
ATOM 671 N N . VAL A 1 83 ? -8.733 -2.159 -9.157 1.00 95.00 83 VAL A N 1
ATOM 672 C CA . VAL A 1 83 ? -9.525 -1.044 -9.710 1.00 95.00 83 VAL A CA 1
ATOM 673 C C . VAL A 1 83 ? -10.889 -0.963 -9.033 1.00 95.00 83 VAL A C 1
ATOM 675 O O . VAL A 1 83 ? -11.279 0.100 -8.556 1.00 95.00 83 VAL A O 1
ATOM 678 N N . ARG A 1 84 ? -11.607 -2.090 -8.930 1.00 94.69 84 ARG A N 1
ATOM 679 C CA . ARG A 1 84 ? -12.908 -2.123 -8.247 1.00 94.69 84 ARG A CA 1
ATOM 680 C C . ARG A 1 84 ? -12.801 -1.691 -6.789 1.00 94.69 84 ARG A C 1
ATO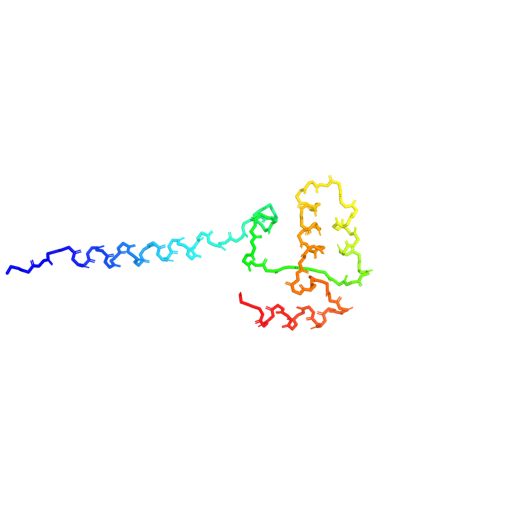M 682 O O . ARG A 1 84 ? -13.642 -0.914 -6.351 1.00 94.69 84 ARG A O 1
ATOM 689 N N . ARG A 1 85 ? -11.767 -2.136 -6.063 1.00 92.56 85 ARG A N 1
ATOM 690 C CA . ARG A 1 85 ? -11.537 -1.707 -4.676 1.00 92.56 85 ARG A CA 1
ATOM 691 C C . ARG A 1 85 ? -11.315 -0.199 -4.591 1.00 92.56 85 ARG A C 1
ATOM 693 O O . ARG A 1 85 ? -11.969 0.449 -3.790 1.00 92.56 85 ARG A O 1
ATOM 700 N N . ALA A 1 86 ? -10.461 0.363 -5.445 1.00 91.62 86 ALA A N 1
ATOM 701 C CA . ALA A 1 86 ? -10.170 1.797 -5.451 1.00 91.62 86 ALA A CA 1
ATOM 702 C C . ALA A 1 86 ? -11.399 2.667 -5.766 1.00 91.62 86 ALA A C 1
ATOM 704 O O . ALA A 1 86 ? -11.525 3.759 -5.233 1.00 91.62 86 ALA A O 1
ATOM 705 N N . LEU A 1 87 ? -12.316 2.185 -6.610 1.00 91.88 87 LEU A N 1
ATOM 706 C CA . LEU A 1 87 ? -13.565 2.893 -6.919 1.00 91.88 87 LEU A CA 1
ATOM 707 C C . LEU A 1 87 ? -14.622 2.781 -5.809 1.00 91.88 87 LEU A C 1
ATOM 709 O O . LEU A 1 87 ? -15.576 3.556 -5.794 1.00 91.88 87 LEU A O 1
ATOM 713 N N . GLN A 1 88 ? -14.500 1.782 -4.935 1.00 88.56 88 GLN A N 1
ATOM 714 C CA . GLN A 1 88 ? -15.453 1.512 -3.858 1.00 88.56 88 GLN A CA 1
ATOM 715 C C . GLN A 1 88 ? -14.992 2.062 -2.508 1.00 88.56 88 GLN A C 1
ATOM 717 O O . GLN A 1 88 ? -15.836 2.375 -1.668 1.00 88.56 88 GLN A O 1
ATOM 722 N N . GLU A 1 89 ? -13.683 2.161 -2.290 1.00 75.19 89 GLU A N 1
ATOM 723 C CA . GLU A 1 89 ? -13.123 2.775 -1.093 1.00 75.19 89 GLU A CA 1
ATOM 724 C C . GLU A 1 89 ? -13.235 4.304 -1.139 1.00 75.19 89 GLU A C 1
ATOM 726 O O . GLU A 1 89 ? -13.157 4.918 -2.203 1.00 75.19 89 GLU A O 1
ATOM 731 N N . LYS A 1 90 ? -13.486 4.898 0.031 1.00 58.66 90 LYS A N 1
ATOM 732 C CA . LYS A 1 90 ? -13.617 6.339 0.250 1.00 58.66 90 LYS A CA 1
ATOM 733 C C . LYS A 1 90 ? -12.517 6.808 1.177 1.00 58.66 90 LYS A C 1
ATOM 735 O O . LYS A 1 90 ? -12.426 6.200 2.267 1.00 58.66 90 LYS A O 1
#

pLDDT: mean 81.96, std 17.62, range [38.06, 97.5]

Radius of gyration: 19.48 Å; chains: 1; bounding box: 46×54×36 Å

Sequence (90 aa):
MAHPNCSYEIQSQHCDSIQRHMRTQLDSFEELGNQSEYKFGAVFGGSTMHFFKYSRIETFRKLWETMQNQTPTAFVAENDSGVRRALQEK

Foldseek 3Di:
DDDPCPVVVVVVVVVVVVVVVVVPPPPDLQSVLVDDQDAAAEAVVDPLLVCLVPPPDPSSVSVNVCQVPDPVHNYDNDPVVVVVCVVVRD

Secondary structure (DSSP, 8-state):
---TTHHHHHHHHHHHHHHHHHH-----HHHHHH-SSS----BTTSHHHHHHHH--SHHHHHHHHHHHH-SS-S-BSSHHHHHHHHHH--